Protein AF-A0A380P8I9-F1 (afdb_monomer_lite)

Organism: Weissella viridescens (NCBI:txid1629)

Secondary structure (DSSP, 8-state):
-EEPPPPBSSS---HHHHHHHHHHHHHHHHHHHTT----EE-EEB--SHHHHHHHHHTT--HHHH-HHHHHHHH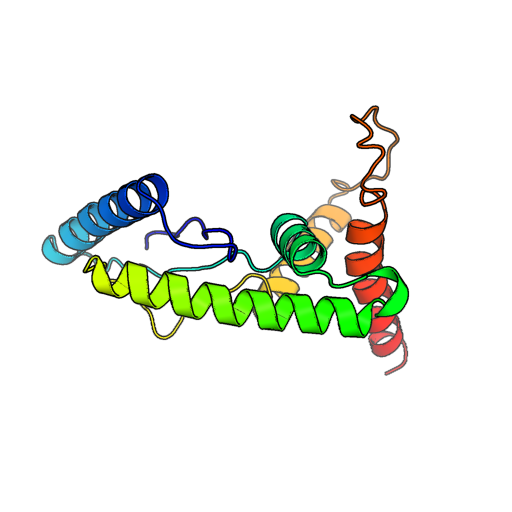HHHHHHHHHHHHHHHHHTT-----SS-EETTSHHHHHHHHHHHHHHHHTT------------TT---TTHHHHHHHHHHHHHHHHHS--

Structure (mmCIF, N/CA/C/O backbone):
data_AF-A0A380P8I9-F1
#
_entry.id   AF-A0A380P8I9-F1
#
loop_
_atom_site.group_PDB
_atom_site.id
_atom_site.type_symbol
_atom_site.label_atom_id
_atom_site.label_alt_id
_atom_site.label_comp_id
_atom_site.label_asym_id
_atom_site.label_entity_id
_atom_site.label_seq_id
_atom_site.pdbx_PDB_ins_code
_atom_site.Cartn_x
_atom_site.Cartn_y
_atom_site.Cartn_z
_atom_site.occupancy
_atom_site.B_iso_or_equiv
_atom_site.auth_seq_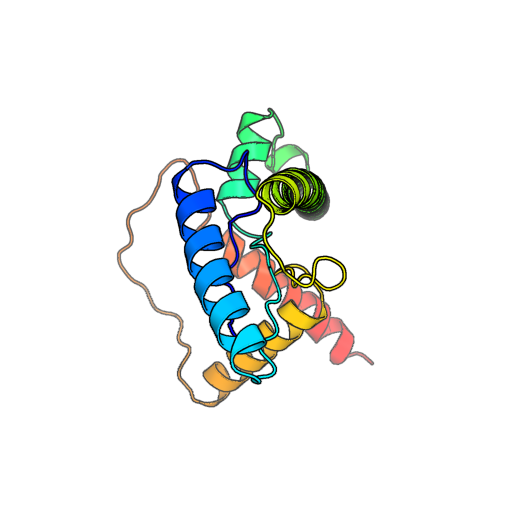id
_atom_site.auth_comp_id
_atom_site.auth_asym_id
_atom_site.auth_atom_id
_atom_site.pdbx_PDB_model_num
ATOM 1 N N . MET A 1 1 ? -16.603 -5.315 6.742 1.00 71.06 1 MET A N 1
ATOM 2 C CA . MET A 1 1 ? -15.183 -5.166 6.355 1.00 71.06 1 MET A CA 1
ATOM 3 C C . MET A 1 1 ? -15.043 -3.943 5.462 1.00 71.06 1 MET A C 1
ATOM 5 O O . MET A 1 1 ? -15.835 -3.817 4.534 1.00 71.06 1 MET A O 1
ATOM 9 N N . LEU A 1 2 ? -14.103 -3.036 5.757 1.00 82.81 2 LEU A N 1
ATOM 10 C CA . LEU A 1 2 ? -13.806 -1.871 4.912 1.00 82.81 2 LEU A CA 1
ATOM 11 C C . LEU A 1 2 ? -12.517 -2.145 4.129 1.00 82.81 2 LEU A C 1
ATOM 13 O O . LEU A 1 2 ? -11.456 -2.304 4.730 1.00 82.81 2 LEU A O 1
ATOM 17 N N . HIS A 1 3 ? -12.610 -2.204 2.798 1.00 82.06 3 HIS A N 1
ATOM 18 C CA . HIS A 1 3 ? -11.437 -2.356 1.939 1.00 82.06 3 HIS A CA 1
ATOM 19 C C . HIS A 1 3 ? -10.706 -1.022 1.804 1.00 82.06 3 HIS A C 1
ATOM 21 O O . HIS A 1 3 ? -11.264 -0.022 1.348 1.00 82.06 3 HIS A O 1
ATOM 27 N N . ASP A 1 4 ? -9.444 -1.006 2.215 1.00 83.31 4 ASP A N 1
ATOM 28 C CA . ASP A 1 4 ? -8.577 0.141 2.021 1.00 83.31 4 ASP A CA 1
ATOM 29 C C . ASP A 1 4 ? -8.205 0.278 0.542 1.00 83.31 4 ASP A C 1
ATOM 31 O O . ASP A 1 4 ? -7.869 -0.709 -0.096 1.00 83.31 4 ASP A O 1
ATOM 35 N N . GLY A 1 5 ? -8.238 1.494 0.001 1.00 84.62 5 GLY A N 1
ATOM 36 C CA . GLY A 1 5 ? -7.550 1.809 -1.252 1.00 84.62 5 GLY A CA 1
ATOM 37 C C . GLY A 1 5 ? -6.067 2.024 -0.943 1.00 84.62 5 GLY A C 1
ATOM 38 O O . GLY A 1 5 ? -5.781 2.934 -0.157 1.00 84.62 5 GLY A O 1
ATOM 39 N N . PRO A 1 6 ? -5.149 1.216 -1.496 1.00 85.12 6 PRO A N 1
ATOM 40 C CA . PRO A 1 6 ? -3.768 1.203 -1.041 1.00 85.12 6 PRO A CA 1
ATOM 41 C C . PRO A 1 6 ? -3.042 2.478 -1.503 1.00 85.12 6 PRO A C 1
ATOM 43 O O . PRO A 1 6 ? -3.009 2.740 -2.708 1.00 85.12 6 PRO A O 1
ATOM 46 N N . PRO A 1 7 ? -2.457 3.300 -0.609 1.00 85.94 7 PRO A N 1
ATOM 47 C CA . PRO A 1 7 ? -1.542 4.361 -1.022 1.00 85.94 7 PRO A CA 1
ATOM 48 C C . PRO A 1 7 ? -0.354 3.803 -1.813 1.00 85.94 7 PRO A C 1
ATOM 50 O O . PRO A 1 7 ? 0.142 2.707 -1.541 1.00 85.94 7 PRO A O 1
ATOM 53 N N . TYR A 1 8 ? 0.148 4.592 -2.763 1.00 84.75 8 TYR A N 1
ATOM 54 C CA . TYR A 1 8 ? 1.414 4.284 -3.421 1.00 84.75 8 TYR A CA 1
ATOM 55 C C . TYR A 1 8 ? 2.556 4.349 -2.403 1.00 84.75 8 TYR A C 1
ATOM 57 O O . TYR A 1 8 ? 2.703 5.338 -1.678 1.00 84.75 8 TYR A O 1
ATOM 65 N N . ALA A 1 9 ? 3.409 3.325 -2.395 1.00 83.12 9 ALA A N 1
ATOM 66 C CA . ALA A 1 9 ? 4.613 3.254 -1.570 1.00 83.12 9 ALA A CA 1
ATOM 67 C C . ALA A 1 9 ? 5.721 4.172 -2.124 1.00 83.12 9 ALA A C 1
ATOM 69 O O . ALA A 1 9 ? 6.798 3.729 -2.525 1.00 83.12 9 ALA A O 1
ATOM 70 N N . ASN A 1 10 ? 5.431 5.471 -2.200 1.00 83.12 10 ASN A N 1
ATOM 71 C CA . ASN A 1 10 ? 6.309 6.490 -2.744 1.00 83.12 10 ASN A CA 1
ATOM 72 C C . ASN A 1 10 ? 6.212 7.790 -1.935 1.00 83.12 10 ASN A C 1
ATOM 74 O O . ASN A 1 10 ? 5.237 8.530 -2.053 1.00 83.12 10 ASN A O 1
ATOM 78 N N . GLY A 1 11 ? 7.272 8.096 -1.190 1.00 84.56 11 GLY A N 1
ATOM 79 C CA . GLY A 1 11 ? 7.432 9.359 -0.485 1.00 84.56 11 GLY A CA 1
ATOM 80 C C . GLY A 1 11 ? 6.651 9.434 0.826 1.00 84.56 11 GLY A C 1
ATOM 81 O O . GLY A 1 11 ? 6.002 8.480 1.261 1.00 84.56 11 GLY A O 1
ATOM 82 N N . ASN A 1 12 ? 6.740 10.605 1.454 1.00 89.44 12 ASN A N 1
ATOM 83 C CA . ASN A 1 12 ? 6.128 10.882 2.750 1.00 89.44 12 ASN A CA 1
ATOM 84 C C . ASN A 1 12 ? 4.608 11.049 2.629 1.00 89.44 12 ASN A C 1
ATOM 86 O O . ASN A 1 12 ? 4.092 11.471 1.588 1.00 89.44 12 ASN A O 1
ATOM 90 N N . ILE A 1 13 ? 3.889 10.780 3.722 1.00 92.12 13 ILE A N 1
ATOM 91 C CA . ILE A 1 13 ? 2.460 11.085 3.779 1.00 92.12 13 ILE A CA 1
ATOM 92 C C . ILE A 1 13 ? 2.229 12.605 3.729 1.00 92.12 13 ILE A C 1
ATOM 94 O O . ILE A 1 13 ? 3.077 13.406 4.113 1.00 92.12 13 ILE A O 1
ATOM 98 N N . HIS A 1 14 ? 1.052 13.008 3.258 1.00 92.38 14 HIS A N 1
ATOM 99 C CA . HIS A 1 14 ? 0.641 14.410 3.168 1.00 92.38 14 HIS A CA 1
ATOM 100 C C . HIS A 1 14 ? -0.812 14.545 3.625 1.00 92.38 14 HIS A C 1
ATOM 102 O O . HIS A 1 14 ? -1.485 13.539 3.858 1.00 92.38 14 HIS A O 1
ATOM 108 N N . ILE A 1 15 ? -1.342 15.768 3.688 1.00 93.31 15 ILE A N 1
ATOM 109 C CA . ILE A 1 15 ? -2.686 16.023 4.230 1.00 93.31 15 ILE A CA 1
ATOM 110 C C . ILE A 1 15 ? -3.792 15.213 3.535 1.00 93.31 15 ILE A C 1
ATOM 112 O O . ILE A 1 15 ? -4.662 14.671 4.202 1.00 93.31 15 ILE A O 1
ATOM 116 N N . GLY A 1 16 ? -3.711 15.022 2.213 1.00 92.62 16 GLY A N 1
ATOM 117 C CA . GLY A 1 16 ? -4.631 14.136 1.485 1.00 92.62 16 GLY A CA 1
ATOM 118 C C . GLY A 1 16 ? -4.617 12.672 1.961 1.00 92.62 16 GLY A C 1
ATOM 119 O O . GLY A 1 16 ? -5.678 12.063 2.084 1.00 92.62 16 GLY A O 1
ATOM 120 N N . HIS A 1 17 ? -3.445 12.119 2.295 1.00 93.25 17 HIS A N 1
ATOM 121 C CA . HIS A 1 17 ? -3.340 10.782 2.886 1.00 93.25 17 HIS A CA 1
ATOM 122 C C . HIS A 1 17 ? -3.971 10.741 4.281 1.00 93.25 17 HIS A C 1
ATOM 124 O O . HIS A 1 17 ? -4.727 9.819 4.584 1.00 93.25 17 HIS A O 1
ATOM 130 N N . ALA A 1 18 ? -3.693 11.755 5.107 1.00 92.62 18 ALA A N 1
ATOM 131 C CA . ALA A 1 18 ? -4.261 11.866 6.446 1.00 92.62 18 ALA A CA 1
ATOM 132 C C . ALA A 1 18 ? -5.792 11.946 6.388 1.00 92.62 18 ALA A C 1
ATOM 134 O O 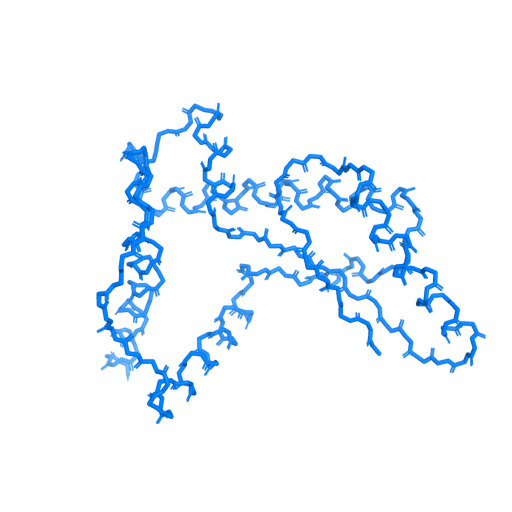. ALA A 1 18 ? -6.467 11.137 7.017 1.00 92.62 18 ALA A O 1
ATOM 135 N N . MET A 1 19 ? -6.337 12.839 5.557 1.00 94.25 19 MET A N 1
ATOM 136 C CA . MET A 1 19 ? -7.777 12.989 5.348 1.00 94.25 19 MET A CA 1
ATOM 137 C C . MET A 1 19 ? -8.428 11.660 4.948 1.00 94.25 19 MET A C 1
ATOM 139 O O . MET A 1 19 ? -9.377 11.227 5.592 1.00 94.25 19 MET A O 1
ATOM 143 N N . ASN A 1 20 ? -7.883 10.963 3.943 1.00 93.00 20 ASN A N 1
ATOM 144 C CA . ASN A 1 20 ? -8.436 9.686 3.490 1.00 93.00 20 ASN A CA 1
ATOM 145 C C . ASN A 1 20 ? -8.489 8.630 4.604 1.00 93.00 20 ASN A C 1
ATOM 147 O O . ASN A 1 20 ? -9.493 7.932 4.756 1.00 93.00 20 ASN A O 1
ATOM 151 N N . LYS A 1 21 ? -7.402 8.496 5.368 1.00 92.88 21 LYS A N 1
ATOM 152 C CA . LYS A 1 21 ? -7.289 7.463 6.396 1.00 92.88 21 LYS A CA 1
ATOM 153 C C . LYS A 1 21 ? -8.098 7.784 7.645 1.00 92.88 21 LYS A C 1
ATOM 155 O O . LYS A 1 21 ? -8.751 6.886 8.164 1.00 92.88 21 LYS A O 1
ATOM 160 N N . ILE A 1 22 ? -8.112 9.043 8.080 1.00 94.81 22 ILE A N 1
ATOM 161 C CA . ILE A 1 22 ? -8.911 9.493 9.226 1.00 94.81 22 ILE A CA 1
ATOM 162 C C . ILE A 1 22 ? -10.402 9.301 8.933 1.00 94.81 22 ILE A C 1
ATOM 164 O O . ILE A 1 22 ? -11.120 8.764 9.769 1.00 94.81 22 ILE A O 1
ATOM 168 N N . SER A 1 23 ? -10.878 9.647 7.730 1.00 95.06 23 SER A N 1
ATOM 169 C CA . SER A 1 23 ? -12.284 9.420 7.366 1.00 95.06 23 SER A CA 1
ATOM 170 C C . SER A 1 23 ? -12.679 7.940 7.435 1.00 95.06 23 SER A C 1
ATOM 172 O O . SER A 1 23 ? -13.758 7.617 7.929 1.00 95.06 23 SER A O 1
ATOM 174 N N . LYS A 1 24 ? -11.809 7.028 6.982 1.00 94.12 24 LYS A N 1
ATOM 175 C CA . LYS A 1 24 ? -12.044 5.577 7.095 1.00 94.12 24 LYS A CA 1
ATOM 176 C C . LYS A 1 24 ? -12.038 5.113 8.551 1.00 94.12 24 LYS A C 1
ATOM 178 O O . LYS A 1 24 ? -12.907 4.335 8.936 1.00 94.12 24 LYS A O 1
ATOM 183 N N . ASP A 1 25 ? -11.096 5.610 9.347 1.00 95.25 25 ASP A N 1
ATOM 184 C CA . ASP A 1 25 ? -10.963 5.282 10.768 1.00 95.25 25 ASP A CA 1
ATOM 185 C C . ASP A 1 25 ? -12.208 5.692 11.570 1.00 95.25 25 ASP A C 1
ATOM 187 O O . ASP A 1 25 ? -12.736 4.883 12.328 1.00 95.25 25 ASP A O 1
ATOM 191 N N . ILE A 1 26 ? -12.762 6.888 11.323 1.00 95.62 26 ILE A N 1
ATOM 192 C CA . ILE A 1 26 ? -14.023 7.343 11.938 1.00 95.62 26 ILE A CA 1
ATOM 193 C C . ILE A 1 26 ? -15.157 6.344 11.667 1.00 95.62 26 ILE A C 1
ATOM 195 O O . ILE A 1 26 ? -15.867 5.944 12.591 1.00 95.62 26 ILE A O 1
ATOM 199 N N . ILE A 1 27 ? -15.316 5.905 10.414 1.00 94.94 27 ILE A N 1
ATOM 200 C CA . ILE A 1 27 ? -16.372 4.959 10.018 1.00 94.94 27 ILE A CA 1
ATOM 201 C C . ILE A 1 27 ? -16.173 3.601 10.699 1.00 94.94 27 ILE A C 1
ATOM 203 O O . ILE A 1 27 ? -17.129 3.021 11.219 1.00 94.94 27 ILE A O 1
ATOM 207 N N . VAL A 1 28 ? -14.941 3.091 10.693 1.00 94.81 28 VAL A N 1
ATOM 208 C CA . VAL A 1 28 ? -14.590 1.798 11.292 1.00 94.81 28 VAL A CA 1
ATOM 209 C C . VAL A 1 28 ? -14.846 1.822 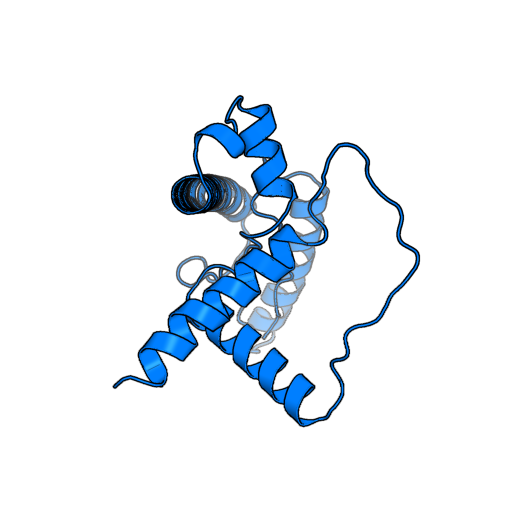12.793 1.00 94.81 28 VAL A C 1
ATOM 211 O O . VAL A 1 28 ? -15.546 0.948 13.298 1.00 94.81 28 VAL A O 1
ATOM 214 N N . ARG A 1 29 ? -14.370 2.854 13.497 1.00 95.50 29 ARG A N 1
ATOM 215 C CA . ARG A 1 29 ? -14.600 3.027 14.937 1.00 95.50 29 ARG A CA 1
ATOM 216 C C . ARG A 1 29 ? -16.080 3.123 15.264 1.00 95.50 29 ARG A C 1
ATOM 218 O O . ARG A 1 29 ? -16.541 2.407 16.146 1.00 95.50 29 ARG A O 1
ATOM 225 N N . TYR A 1 30 ? -16.831 3.938 14.523 1.00 96.31 30 TYR A N 1
ATOM 226 C CA . TYR A 1 30 ? -18.276 4.054 14.705 1.00 96.31 30 TYR A CA 1
ATOM 227 C C . TYR A 1 30 ? -18.975 2.693 14.576 1.00 96.31 30 TYR A C 1
ATOM 229 O O . TYR A 1 30 ? -19.780 2.327 15.434 1.00 96.31 30 TYR A O 1
ATOM 237 N N . LYS A 1 31 ? -18.643 1.904 13.546 1.00 95.88 31 LYS A N 1
ATOM 238 C CA . LYS A 1 31 ? -19.235 0.573 13.349 1.00 95.88 31 LYS A CA 1
ATOM 239 C C . LYS A 1 31 ? -18.821 -0.422 14.431 1.00 95.88 31 LYS A C 1
ATOM 241 O O . LYS A 1 31 ? -19.695 -1.120 14.939 1.00 95.88 31 LYS A O 1
ATOM 246 N N . SER A 1 32 ? -17.552 -0.430 14.829 1.00 94.50 32 SER A N 1
ATOM 247 C CA . SER A 1 32 ? -17.057 -1.261 15.932 1.00 94.50 32 SER A CA 1
ATOM 248 C C . SER A 1 32 ? -17.759 -0.939 17.254 1.00 94.50 32 SER A C 1
ATOM 250 O O . SER A 1 32 ? -18.225 -1.842 17.940 1.00 94.50 32 SER A O 1
ATOM 252 N N . MET A 1 33 ? -17.922 0.347 17.580 1.00 95.94 33 MET A N 1
ATOM 253 C CA . MET A 1 33 ? -18.649 0.795 18.777 1.00 95.94 33 MET A CA 1
ATOM 254 C C . MET A 1 33 ? -20.156 0.514 18.702 1.00 95.94 33 MET A C 1
ATOM 256 O O . MET A 1 33 ? -20.800 0.363 19.733 1.00 95.94 33 MET A O 1
ATOM 260 N N . SER A 1 34 ? -20.716 0.399 17.496 1.00 96.94 34 SER A N 1
ATOM 261 C CA . SER A 1 34 ? -22.122 0.034 17.269 1.00 96.94 34 SER A CA 1
ATOM 262 C C . SER A 1 34 ? -22.371 -1.485 17.293 1.00 96.94 34 SER A C 1
ATOM 264 O O . SER A 1 34 ? -23.436 -1.929 16.872 1.00 96.94 34 SER A O 1
ATOM 266 N N . GLY A 1 35 ? -21.392 -2.291 17.724 1.00 95.62 35 GLY A N 1
ATOM 267 C CA . GLY A 1 35 ? -21.517 -3.747 17.854 1.00 95.62 35 GLY A CA 1
ATOM 268 C C . GLY A 1 35 ? -21.213 -4.554 16.587 1.00 95.62 35 GLY A C 1
ATOM 269 O O . GLY A 1 35 ? -21.425 -5.764 16.577 1.00 95.62 35 GLY A O 1
ATOM 270 N N . TYR A 1 36 ? -20.711 -3.931 15.515 1.00 95.50 36 TYR A N 1
ATOM 271 C CA . TYR A 1 36 ? -20.339 -4.646 14.289 1.00 95.50 36 TYR A CA 1
ATOM 272 C C . TYR A 1 36 ? -18.872 -5.078 14.315 1.00 95.50 36 TYR A C 1
ATOM 274 O O . TYR A 1 36 ? -17.992 -4.311 14.693 1.00 95.50 36 TYR A O 1
ATOM 282 N N . TYR A 1 37 ? -18.574 -6.262 13.774 1.00 93.31 37 TYR A N 1
ATOM 283 C CA . TYR A 1 37 ? -17.198 -6.632 13.446 1.00 93.31 37 TYR A CA 1
ATOM 284 C C . TYR A 1 37 ? -16.731 -5.879 12.186 1.00 93.31 37 TYR A C 1
ATOM 286 O O . TYR A 1 37 ? -17.072 -6.238 11.053 1.00 93.31 37 TYR A O 1
ATOM 294 N N . ALA A 1 38 ? -15.971 -4.798 12.378 1.00 93.25 38 ALA A N 1
ATOM 295 C CA . ALA A 1 38 ? -15.494 -3.923 11.308 1.00 93.25 38 ALA A CA 1
ATOM 296 C C . ALA A 1 38 ? -13.955 -3.949 11.185 1.00 93.25 38 ALA A C 1
ATOM 298 O O . ALA A 1 38 ? -13.293 -3.013 11.622 1.00 93.25 38 ALA A O 1
ATOM 299 N N . PRO A 1 39 ? -13.356 -4.989 10.571 1.00 91.56 39 PRO A N 1
ATOM 300 C CA . PRO A 1 39 ? -11.914 -5.020 10.347 1.00 91.56 39 PRO A CA 1
ATOM 301 C C . PRO A 1 39 ? -11.498 -3.982 9.297 1.00 91.56 39 PRO A C 1
ATOM 303 O O . PRO A 1 39 ? -12.172 -3.814 8.268 1.00 91.56 39 PRO A O 1
ATOM 306 N N . PHE A 1 40 ? -10.364 -3.328 9.557 1.00 93.19 40 PHE A N 1
ATOM 307 C CA . PHE A 1 40 ? -9.701 -2.396 8.651 1.00 93.19 40 PHE A CA 1
ATOM 308 C C . PHE A 1 40 ? -8.277 -2.874 8.374 1.00 93.19 40 PHE A C 1
ATOM 310 O O . PHE A 1 40 ? -7.399 -2.751 9.223 1.00 93.19 40 PHE A O 1
ATOM 317 N N . VAL A 1 41 ? -8.066 -3.433 7.182 1.00 93.75 41 VAL A N 1
ATOM 318 C CA . VAL A 1 41 ? -6.761 -3.944 6.749 1.00 93.75 41 VAL A CA 1
ATOM 319 C C . VAL A 1 41 ? -6.132 -2.918 5.802 1.00 93.75 41 VAL A C 1
ATOM 321 O O . VAL A 1 41 ? -6.689 -2.678 4.725 1.00 93.75 41 VAL A O 1
ATOM 324 N N . PRO A 1 42 ? -5.015 -2.278 6.183 1.00 93.50 42 PRO A N 1
ATOM 325 C CA . PRO A 1 42 ? -4.319 -1.336 5.329 1.00 93.50 42 PRO A CA 1
ATOM 326 C C . PRO A 1 42 ? -3.567 -2.080 4.222 1.00 93.50 42 PRO A C 1
ATOM 328 O O . PRO A 1 42 ? -3.158 -3.231 4.388 1.00 93.50 42 PRO A O 1
ATOM 331 N N . GLY A 1 43 ? -3.326 -1.403 3.103 1.00 93.44 43 GLY A N 1
ATOM 332 C CA . GLY A 1 43 ? -2.422 -1.938 2.090 1.00 93.44 43 GLY A CA 1
ATOM 333 C C . GLY A 1 43 ? -1.616 -0.886 1.364 1.00 93.44 43 GLY A C 1
ATOM 334 O O . GLY A 1 43 ? -1.786 0.308 1.592 1.00 93.44 43 GLY A O 1
ATOM 335 N N . TRP A 1 44 ? -0.718 -1.344 0.498 1.00 94.00 44 TRP A N 1
ATOM 336 C CA . TRP A 1 44 ? 0.162 -0.476 -0.280 1.00 94.00 44 TRP A CA 1
ATOM 337 C C . TRP A 1 44 ? 0.326 -0.961 -1.709 1.00 94.00 44 TRP A C 1
ATOM 339 O O . TRP A 1 44 ? 0.496 -2.159 -1.963 1.00 94.00 44 TRP A O 1
ATOM 349 N N . ASP A 1 45 ? 0.354 0.002 -2.628 1.00 91.44 45 ASP A N 1
ATOM 350 C CA . ASP A 1 45 ? 0.746 -0.248 -4.002 1.00 91.44 45 ASP A CA 1
ATOM 351 C C . ASP A 1 45 ? 2.261 -0.086 -4.154 1.00 91.44 45 ASP A C 1
ATOM 353 O O . ASP A 1 45 ? 2.834 0.994 -3.987 1.00 91.44 45 ASP A O 1
ATOM 357 N N . THR A 1 46 ? 2.905 -1.213 -4.427 1.00 89.06 46 THR A N 1
ATOM 358 C CA . THR A 1 46 ? 4.359 -1.408 -4.426 1.00 89.06 46 THR A CA 1
ATOM 359 C C . THR A 1 46 ? 4.954 -1.572 -5.823 1.00 89.06 46 THR A C 1
ATOM 361 O O . THR A 1 46 ? 6.159 -1.784 -5.951 1.00 89.06 46 THR A O 1
ATOM 364 N N . HIS A 1 47 ? 4.134 -1.453 -6.870 1.00 85.25 47 HIS A N 1
ATOM 365 C CA . HIS A 1 47 ? 4.557 -1.614 -8.259 1.00 85.25 47 HIS A CA 1
ATOM 366 C C . HIS A 1 47 ? 4.428 -0.310 -9.054 1.00 85.25 47 HIS A C 1
ATOM 368 O O . HIS A 1 47 ? 3.821 0.671 -8.631 1.00 85.25 47 HIS A O 1
ATOM 374 N N . GLY A 1 48 ? 4.987 -0.313 -10.264 1.00 83.69 48 GLY A N 1
ATOM 375 C CA . GLY A 1 48 ? 4.696 0.701 -11.272 1.00 83.69 48 GLY A CA 1
ATOM 376 C C . GLY A 1 48 ? 5.698 1.849 -11.372 1.00 83.69 48 GLY A C 1
ATOM 377 O O . GLY A 1 48 ? 6.740 1.908 -10.719 1.00 83.69 48 GLY A O 1
ATOM 378 N N . LEU A 1 49 ? 5.362 2.772 -12.271 1.00 83.56 49 LEU A N 1
ATOM 379 C CA . LEU A 1 49 ? 6.224 3.869 -12.699 1.00 83.56 49 LEU A CA 1
ATOM 380 C C . LEU A 1 49 ? 6.650 4.838 -11.577 1.00 83.56 49 LEU A C 1
ATOM 382 O O . LEU A 1 49 ? 7.798 5.279 -11.624 1.00 83.56 49 LEU A O 1
ATOM 386 N N . PRO A 1 50 ? 5.808 5.178 -10.578 1.00 84.88 50 PRO A N 1
ATOM 387 C CA . PRO A 1 50 ? 6.202 6.130 -9.539 1.00 84.88 50 PRO A CA 1
ATOM 388 C C . PRO A 1 50 ? 7.455 5.698 -8.763 1.00 84.88 50 PRO A C 1
ATOM 390 O O . PRO A 1 50 ? 8.333 6.523 -8.520 1.00 84.88 50 PRO A O 1
ATOM 393 N N . ILE A 1 51 ? 7.579 4.408 -8.432 1.00 85.31 51 ILE A N 1
ATOM 394 C CA . ILE A 1 51 ? 8.754 3.862 -7.732 1.00 85.31 51 ILE A CA 1
ATOM 395 C C . ILE A 1 51 ? 9.983 3.885 -8.643 1.00 85.31 51 ILE A C 1
ATOM 397 O O . ILE A 1 51 ? 11.060 4.314 -8.229 1.00 85.31 51 ILE A O 1
ATOM 401 N N . GLU A 1 52 ? 9.823 3.489 -9.908 1.00 85.94 52 GLU A N 1
ATOM 402 C CA . GLU A 1 52 ? 10.921 3.518 -10.877 1.00 85.94 52 GLU A CA 1
ATOM 403 C C . GLU A 1 52 ? 11.457 4.939 -11.094 1.00 85.94 52 GLU A C 1
ATOM 405 O O . GLU A 1 52 ? 12.669 5.141 -11.149 1.00 85.94 52 GLU A O 1
ATOM 410 N N . GLN A 1 53 ? 10.572 5.938 -11.157 1.00 86.19 53 GLN A N 1
ATOM 411 C CA . GLN A 1 53 ? 10.964 7.340 -11.278 1.00 86.19 53 GLN A CA 1
ATOM 412 C C . GLN A 1 53 ? 11.742 7.829 -10.055 1.00 86.19 53 GLN A C 1
ATOM 414 O O . GLN A 1 53 ? 12.692 8.591 -10.223 1.00 86.19 53 GLN A O 1
ATOM 419 N N . GLN A 1 54 ? 11.384 7.397 -8.842 1.00 87.00 54 GLN A N 1
ATOM 420 C CA . GLN A 1 54 ? 12.157 7.748 -7.647 1.00 87.00 54 GLN A CA 1
ATOM 421 C C . GLN A 1 54 ? 13.549 7.130 -7.654 1.00 87.00 54 GLN A C 1
ATOM 423 O O . GLN A 1 54 ? 14.513 7.807 -7.308 1.00 87.00 54 GLN A O 1
ATOM 428 N N . LEU A 1 55 ? 13.683 5.876 -8.092 1.00 87.19 55 LEU A N 1
ATOM 429 C CA . LEU A 1 55 ? 14.995 5.248 -8.239 1.00 87.19 55 LEU A CA 1
ATOM 430 C C . LEU A 1 55 ? 15.868 5.993 -9.253 1.00 87.19 55 LEU A C 1
ATOM 432 O O . LEU A 1 55 ? 17.042 6.240 -8.984 1.00 87.19 55 LEU A O 1
ATOM 436 N N . THR A 1 56 ? 15.295 6.403 -10.387 1.00 87.81 56 THR A N 1
ATOM 437 C CA . THR A 1 56 ? 16.013 7.215 -11.379 1.00 87.81 56 THR A CA 1
ATOM 438 C C . THR A 1 56 ? 16.392 8.589 -10.825 1.00 87.81 56 THR A C 1
ATOM 440 O O . THR A 1 56 ? 17.530 9.014 -11.002 1.00 87.81 56 THR A O 1
ATOM 443 N N . LYS A 1 57 ? 15.493 9.262 -10.092 1.00 87.88 57 LYS A N 1
ATOM 444 C CA . LYS A 1 57 ? 15.794 10.532 -9.401 1.00 87.88 57 LYS A CA 1
ATOM 445 C C . LYS A 1 57 ? 16.881 10.378 -8.335 1.00 87.88 57 LYS A C 1
ATOM 447 O O . LYS A 1 57 ? 17.668 11.293 -8.140 1.00 87.88 57 LYS A O 1
ATOM 452 N N . ALA A 1 58 ? 16.969 9.212 -7.699 1.00 86.12 58 ALA A N 1
ATOM 453 C CA . ALA A 1 58 ? 18.039 8.853 -6.771 1.00 86.12 58 ALA A CA 1
ATOM 454 C C . ALA A 1 58 ? 19.362 8.469 -7.474 1.00 86.12 58 ALA A C 1
ATOM 456 O O . ALA A 1 58 ? 20.265 7.928 -6.835 1.00 86.12 58 ALA A O 1
ATOM 457 N N . GLY A 1 59 ? 19.476 8.699 -8.787 1.00 86.75 59 GLY A N 1
ATOM 458 C CA . GLY A 1 59 ? 20.690 8.463 -9.567 1.00 86.75 59 GLY A CA 1
ATOM 459 C C . GLY A 1 59 ? 20.919 7.003 -9.964 1.00 86.75 59 GLY A C 1
ATOM 460 O O . GLY A 1 59 ? 22.026 6.648 -10.365 1.00 86.75 59 GLY A O 1
ATOM 461 N N . LYS A 1 60 ? 19.915 6.123 -9.845 1.00 86.94 60 LYS A N 1
ATOM 462 C CA . LYS A 1 60 ? 20.036 4.726 -10.289 1.00 86.94 60 LYS A CA 1
ATOM 463 C C . LYS A 1 60 ? 19.706 4.608 -11.774 1.00 86.94 60 LYS A C 1
ATOM 465 O O . LYS A 1 60 ? 18.607 4.957 -12.204 1.00 86.94 60 LYS A O 1
ATOM 470 N N . ASP A 1 61 ? 20.632 4.041 -12.543 1.00 85.50 61 ASP A N 1
ATOM 471 C CA . ASP A 1 61 ? 20.406 3.746 -13.956 1.00 85.50 61 ASP A CA 1
ATOM 472 C C . ASP A 1 61 ? 19.810 2.344 -14.152 1.00 85.50 61 ASP A C 1
ATOM 474 O O . ASP A 1 61 ? 20.397 1.317 -13.794 1.00 85.50 61 ASP A O 1
ATOM 478 N N . ARG A 1 62 ? 18.628 2.311 -14.771 1.00 79.88 62 ARG A N 1
ATOM 479 C CA . ARG A 1 62 ? 17.914 1.089 -15.142 1.00 79.88 62 ARG A CA 1
ATOM 480 C C . ARG A 1 62 ? 18.662 0.270 -16.188 1.00 79.88 62 ARG A C 1
ATOM 482 O O . ARG A 1 62 ? 18.635 -0.958 -16.108 1.00 79.88 62 ARG A O 1
ATOM 489 N N . LYS A 1 63 ? 19.289 0.921 -17.176 1.00 81.19 63 LYS A N 1
ATOM 490 C CA . LYS A 1 63 ? 19.976 0.219 -18.270 1.00 81.19 63 LYS A CA 1
ATOM 491 C C . LYS A 1 63 ? 21.225 -0.486 -17.751 1.00 81.19 63 LYS A C 1
ATOM 493 O O . LYS A 1 63 ? 21.403 -1.663 -18.043 1.00 81.19 63 LYS A O 1
ATOM 498 N N . ALA A 1 64 ? 22.015 0.197 -16.924 1.00 85.19 64 ALA A N 1
ATOM 499 C CA . ALA A 1 64 ? 23.208 -0.376 -16.307 1.00 85.19 64 ALA A CA 1
ATOM 500 C C . ALA A 1 64 ? 22.903 -1.500 -15.297 1.00 85.19 64 ALA A C 1
ATOM 502 O O . ALA A 1 64 ? 23.665 -2.456 -15.191 1.00 85.19 64 ALA A O 1
ATOM 503 N N . ALA A 1 65 ? 21.801 -1.412 -14.543 1.00 84.12 65 ALA A N 1
ATOM 504 C CA . ALA A 1 65 ? 21.486 -2.399 -13.505 1.00 84.12 65 ALA A CA 1
ATOM 505 C C . ALA A 1 65 ? 20.952 -3.736 -14.050 1.00 84.12 65 ALA A C 1
ATOM 507 O O . ALA A 1 65 ? 21.125 -4.773 -13.410 1.00 84.12 65 ALA A O 1
ATOM 508 N N . GLY A 1 66 ? 20.282 -3.717 -15.203 1.00 87.44 66 GLY A N 1
ATOM 509 C CA . GLY A 1 66 ? 19.573 -4.872 -15.748 1.00 87.44 66 GLY A CA 1
ATOM 510 C C . GLY A 1 66 ? 18.244 -5.181 -15.028 1.00 87.44 66 GLY A C 1
ATOM 511 O O . GLY A 1 66 ? 18.007 -4.729 -13.903 1.00 87.44 66 GLY A O 1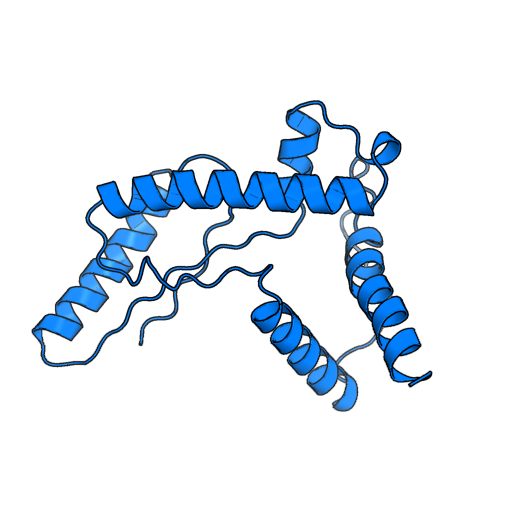
ATOM 512 N N . PRO A 1 67 ? 17.334 -5.961 -15.651 1.00 86.56 67 PRO A N 1
ATOM 513 C CA . PRO A 1 67 ? 15.942 -6.072 -15.198 1.00 86.56 67 PRO A CA 1
ATOM 514 C C . PRO A 1 67 ? 15.765 -6.680 -13.802 1.00 86.56 67 PRO A C 1
ATOM 516 O O . PRO A 1 67 ? 14.953 -6.196 -13.018 1.00 86.56 67 PRO A O 1
ATOM 519 N N . VAL A 1 68 ? 16.518 -7.735 -13.480 1.00 88.38 68 VAL A N 1
ATOM 520 C CA . VAL A 1 68 ? 16.382 -8.464 -12.206 1.00 88.38 68 VAL A CA 1
ATOM 521 C C . VAL A 1 68 ? 16.829 -7.590 -11.036 1.00 88.38 68 VAL A C 1
ATOM 523 O O . VAL A 1 68 ? 16.090 -7.410 -10.068 1.00 88.38 68 VAL A O 1
ATOM 526 N N . LYS A 1 69 ? 18.013 -6.978 -11.154 1.00 88.56 69 LYS A N 1
ATOM 527 C CA . LYS A 1 69 ? 18.555 -6.081 -10.129 1.00 88.56 69 LYS A CA 1
ATOM 528 C C . LYS A 1 69 ? 17.688 -4.835 -9.968 1.00 88.56 69 LYS A C 1
ATOM 530 O O . LYS A 1 69 ? 17.464 -4.400 -8.845 1.00 88.56 69 LYS A O 1
ATOM 535 N N . TRP A 1 70 ? 17.158 -4.295 -11.069 1.00 88.50 70 TRP A N 1
ATOM 536 C CA . TRP A 1 70 ? 16.234 -3.161 -11.034 1.00 88.50 70 TRP A CA 1
ATOM 537 C C . TRP A 1 70 ? 14.965 -3.463 -10.232 1.00 88.50 70 TRP A C 1
ATOM 539 O O . TRP A 1 70 ? 14.605 -2.691 -9.347 1.00 88.50 70 TRP A O 1
ATOM 549 N N . ARG A 1 71 ? 14.328 -4.616 -10.475 1.00 88.00 71 ARG A N 1
ATOM 550 C CA . ARG A 1 71 ? 13.141 -5.048 -9.717 1.00 88.00 71 ARG A CA 1
ATOM 551 C C . ARG A 1 71 ? 13.445 -5.242 -8.236 1.00 88.00 71 ARG A C 1
ATOM 553 O O . ARG A 1 71 ? 12.655 -4.815 -7.403 1.00 88.00 71 ARG A O 1
ATOM 560 N N . LYS A 1 72 ? 14.604 -5.821 -7.906 1.00 90.31 72 LYS A N 1
ATOM 561 C CA . LYS A 1 72 ? 15.038 -5.975 -6.511 1.00 90.31 72 LYS A CA 1
ATOM 562 C C . LYS A 1 72 ? 15.195 -4.617 -5.818 1.00 90.31 72 LYS A C 1
ATOM 564 O O . LYS A 1 72 ? 14.627 -4.418 -4.752 1.00 90.31 72 LYS A O 1
ATOM 569 N N . MET A 1 73 ? 15.867 -3.661 -6.463 1.00 90.50 73 MET A N 1
ATOM 570 C CA . MET A 1 73 ? 16.001 -2.296 -5.936 1.00 90.50 73 MET A CA 1
ATOM 571 C C . MET A 1 73 ? 14.642 -1.601 -5.763 1.00 90.50 73 MET A C 1
ATOM 573 O O . MET A 1 73 ? 14.436 -0.897 -4.777 1.00 90.50 73 MET A O 1
ATOM 577 N N . ALA A 1 74 ? 13.700 -1.803 -6.690 1.00 90.62 74 ALA A N 1
ATOM 578 C CA . ALA A 1 74 ? 12.345 -1.259 -6.578 1.00 90.62 74 ALA A CA 1
ATOM 579 C C . ALA A 1 74 ? 11.573 -1.874 -5.404 1.00 90.62 74 ALA A C 1
ATOM 581 O O . ALA A 1 74 ? 10.940 -1.144 -4.644 1.00 90.62 74 ALA A O 1
ATOM 582 N N . ALA A 1 75 ? 11.679 -3.190 -5.210 1.00 90.38 75 ALA A N 1
ATOM 583 C CA . ALA A 1 75 ? 11.049 -3.887 -4.096 1.00 90.38 75 ALA A CA 1
ATOM 584 C C . ALA A 1 75 ? 11.601 -3.430 -2.735 1.00 90.38 75 ALA A C 1
ATOM 586 O O . ALA A 1 75 ? 10.815 -3.206 -1.815 1.00 90.38 75 ALA A O 1
ATOM 587 N N . GLU A 1 76 ? 12.922 -3.252 -2.629 1.00 92.88 76 GLU A N 1
ATOM 588 C CA . GLU A 1 76 ? 13.600 -2.739 -1.429 1.00 92.88 76 GLU A CA 1
ATOM 589 C C . GLU A 1 76 ? 13.211 -1.284 -1.133 1.00 92.88 76 GLU A C 1
ATOM 591 O O . GLU A 1 76 ? 12.955 -0.917 0.016 1.00 92.88 76 GLU A O 1
ATOM 596 N N . PHE A 1 77 ? 13.124 -0.445 -2.171 1.00 92.00 77 PHE A N 1
ATOM 597 C CA . PHE A 1 77 ? 12.648 0.927 -2.027 1.00 92.00 77 PHE A CA 1
ATOM 598 C C . PHE A 1 77 ? 11.205 0.957 -1.521 1.00 92.00 77 PHE A C 1
ATOM 600 O O . PHE A 1 77 ? 10.913 1.683 -0.571 1.00 92.00 77 PHE A O 1
ATOM 607 N N . ALA A 1 78 ? 10.325 0.137 -2.101 1.00 91.75 78 ALA A N 1
ATOM 608 C CA . ALA A 1 78 ? 8.939 0.025 -1.667 1.00 91.75 78 ALA A CA 1
ATOM 609 C C . ALA A 1 78 ? 8.844 -0.384 -0.189 1.00 91.75 78 ALA A C 1
ATOM 611 O O . ALA A 1 78 ? 8.121 0.260 0.563 1.00 91.75 78 ALA A O 1
ATOM 612 N N . ASP A 1 79 ? 9.627 -1.371 0.266 1.00 93.69 79 ASP A N 1
ATOM 613 C CA . ASP A 1 79 ? 9.632 -1.793 1.678 1.00 93.69 79 ASP A CA 1
ATOM 614 C C . ASP A 1 79 ? 10.013 -0.664 2.630 1.00 93.69 79 ASP A C 1
ATOM 616 O O . ASP A 1 79 ? 9.413 -0.505 3.696 1.00 93.69 79 ASP A O 1
ATOM 620 N N . LYS A 1 80 ? 11.007 0.142 2.246 1.00 94.19 80 LYS A N 1
ATOM 621 C CA . LYS A 1 80 ? 11.408 1.306 3.034 1.00 94.19 80 LYS A CA 1
ATOM 622 C C . LYS A 1 80 ? 10.266 2.318 3.134 1.00 94.19 80 LYS A C 1
ATOM 624 O O . LYS A 1 80 ? 9.980 2.795 4.228 1.00 94.19 80 LYS A O 1
ATOM 629 N N . GLN A 1 81 ? 9.607 2.618 2.016 1.00 93.00 81 GLN A N 1
ATOM 630 C CA . GLN A 1 81 ? 8.499 3.577 1.983 1.00 93.00 81 GLN A CA 1
ATOM 631 C C . GLN A 1 81 ? 7.290 3.082 2.781 1.00 93.00 81 GLN A C 1
ATOM 633 O O . GLN A 1 81 ? 6.734 3.845 3.566 1.00 93.00 81 GLN A O 1
ATOM 638 N N . VAL A 1 82 ? 6.931 1.800 2.654 1.00 94.12 82 VAL A N 1
ATOM 639 C CA . VAL A 1 82 ? 5.858 1.171 3.440 1.00 94.12 82 VAL A CA 1
ATOM 640 C C . VAL A 1 82 ? 6.123 1.342 4.933 1.00 94.12 82 VAL A C 1
ATOM 642 O O . VAL A 1 82 ? 5.238 1.788 5.655 1.00 94.12 82 VAL A O 1
ATOM 645 N N . LYS A 1 83 ? 7.345 1.055 5.401 1.00 94.31 83 LYS A N 1
ATOM 646 C CA . LYS A 1 83 ? 7.711 1.205 6.819 1.00 94.31 83 LYS A CA 1
ATOM 647 C C . LYS A 1 83 ? 7.562 2.645 7.312 1.00 94.31 83 LYS A C 1
ATOM 649 O O . LYS A 1 83 ? 6.979 2.857 8.372 1.00 94.31 83 LYS A O 1
ATOM 654 N N . THR A 1 84 ? 8.056 3.620 6.549 1.00 94.56 84 THR A N 1
ATOM 655 C CA . THR A 1 84 ? 7.938 5.044 6.902 1.00 94.56 84 THR A CA 1
ATOM 656 C C . THR A 1 84 ? 6.475 5.478 6.958 1.00 94.56 84 THR A C 1
ATOM 658 O O . THR A 1 84 ? 6.020 5.966 7.988 1.00 94.56 84 THR A O 1
ATOM 661 N N . GLN A 1 85 ? 5.706 5.216 5.900 1.00 94.62 85 GLN A N 1
ATOM 662 C CA . GLN A 1 85 ? 4.294 5.596 5.842 1.00 94.62 85 GLN A CA 1
ATOM 663 C C . GLN A 1 85 ? 3.463 4.893 6.921 1.00 94.62 85 GLN A C 1
ATOM 665 O O . GLN A 1 85 ? 2.584 5.504 7.520 1.00 94.62 85 GLN A O 1
ATOM 670 N N . MET A 1 86 ? 3.738 3.617 7.198 1.00 94.81 86 MET A N 1
ATOM 671 C CA . MET A 1 86 ? 3.070 2.867 8.260 1.00 94.81 86 MET A CA 1
ATOM 672 C C . MET A 1 86 ? 3.321 3.494 9.632 1.00 94.81 86 MET A C 1
ATOM 674 O O . MET A 1 86 ? 2.381 3.625 10.412 1.00 94.81 86 MET A O 1
ATOM 678 N N . ALA A 1 87 ? 4.558 3.903 9.927 1.00 95.31 87 ALA A N 1
ATOM 679 C CA . ALA A 1 87 ? 4.878 4.595 11.172 1.00 95.31 87 ALA A CA 1
ATOM 680 C C . ALA A 1 87 ? 4.112 5.923 11.289 1.00 95.31 87 ALA A C 1
ATOM 682 O O . ALA A 1 87 ? 3.528 6.205 12.338 1.00 95.31 87 ALA A O 1
ATOM 683 N N . ASP A 1 88 ? 4.038 6.693 10.203 1.00 95.00 88 ASP A N 1
ATOM 684 C CA . ASP A 1 88 ? 3.303 7.957 10.183 1.00 95.00 88 ASP A CA 1
ATOM 685 C C . ASP A 1 88 ? 1.787 7.748 10.357 1.00 95.00 88 ASP A C 1
ATOM 687 O O . ASP A 1 88 ? 1.141 8.461 11.125 1.00 95.00 88 ASP A O 1
ATOM 691 N N . PHE A 1 89 ? 1.200 6.734 9.713 1.00 95.12 89 PHE A N 1
ATOM 692 C CA . PHE A 1 89 ? -0.217 6.409 9.896 1.00 95.12 89 PHE A CA 1
ATOM 693 C C . PHE A 1 89 ? -0.527 5.882 11.304 1.00 95.12 89 PHE A C 1
ATOM 695 O O . PHE A 1 89 ? -1.549 6.257 11.880 1.00 95.12 89 PHE A O 1
ATOM 702 N N . LYS A 1 90 ? 0.362 5.077 11.901 1.00 94.81 90 LYS A N 1
ATOM 703 C CA . LYS A 1 90 ? 0.250 4.685 13.315 1.00 94.81 90 LYS A CA 1
ATOM 704 C C . LYS A 1 90 ? 0.279 5.915 14.226 1.00 94.81 90 LYS A C 1
ATOM 706 O O . LYS A 1 90 ? -0.523 6.007 15.152 1.00 94.81 90 LYS A O 1
ATOM 711 N N . ARG A 1 91 ? 1.141 6.894 13.929 1.00 95.50 91 ARG A N 1
ATOM 712 C CA . ARG A 1 91 ? 1.234 8.160 14.676 1.00 95.50 91 ARG A CA 1
ATOM 713 C C . ARG A 1 91 ? -0.041 9.004 14.586 1.00 95.50 91 ARG A C 1
ATOM 715 O O . ARG A 1 91 ? -0.360 9.698 15.544 1.00 95.50 91 ARG A O 1
ATOM 722 N N . LEU A 1 92 ? -0.787 8.923 13.483 1.00 94.69 92 LEU A N 1
ATOM 723 C CA . LEU A 1 92 ? -2.100 9.570 13.344 1.00 94.69 92 LEU A CA 1
ATOM 724 C C . LEU A 1 92 ? -3.209 8.905 14.182 1.00 94.69 92 LEU A C 1
ATOM 726 O O . LEU A 1 92 ? -4.338 9.386 14.173 1.00 94.69 92 LEU A O 1
ATOM 730 N N . GLY A 1 93 ? -2.917 7.814 14.899 1.00 94.75 93 GLY A N 1
ATOM 731 C CA . GLY A 1 93 ? -3.883 7.139 15.770 1.00 94.75 93 GLY A CA 1
ATOM 732 C C . GLY A 1 93 ? -4.888 6.262 15.024 1.00 94.75 93 GLY A C 1
ATOM 733 O O . GLY A 1 93 ? -5.924 5.906 15.582 1.00 94.75 93 GLY A O 1
ATOM 734 N N . ILE A 1 94 ? -4.601 5.902 13.772 1.00 94.62 94 ILE A N 1
ATOM 735 C CA . ILE A 1 94 ? -5.477 5.057 12.958 1.00 94.62 94 ILE A CA 1
ATOM 736 C C . ILE A 1 94 ? -5.507 3.629 13.531 1.00 94.62 94 ILE A C 1
ATOM 738 O O . ILE A 1 94 ? -4.463 2.999 13.728 1.00 94.62 94 ILE A O 1
ATOM 742 N N . SER A 1 95 ? -6.709 3.102 13.778 1.00 92.00 95 SER A N 1
ATOM 743 C CA . SER A 1 95 ? -6.932 1.736 14.255 1.00 92.00 95 SER A CA 1
ATOM 744 C C . SER A 1 95 ? -7.128 0.797 13.067 1.00 92.00 95 SER A C 1
ATOM 746 O O . SER A 1 95 ? -8.210 0.705 12.494 1.00 92.00 95 SER A O 1
ATOM 748 N N . ALA A 1 96 ? -6.052 0.116 12.680 1.00 93.12 96 ALA A N 1
ATOM 749 C CA . ALA A 1 96 ? -6.025 -0.832 11.573 1.00 93.12 96 ALA A CA 1
ATOM 750 C C . ALA A 1 96 ? -5.213 -2.081 11.950 1.00 93.12 96 ALA A C 1
ATOM 752 O O . ALA A 1 96 ? -4.434 -2.052 12.904 1.00 93.12 96 ALA A O 1
ATOM 753 N N . ASP A 1 97 ? -5.374 -3.161 11.187 1.00 93.75 97 ASP A N 1
ATOM 754 C CA . ASP A 1 97 ? -4.535 -4.357 11.293 1.00 93.75 97 ASP A CA 1
ATOM 755 C C . ASP A 1 97 ? -3.163 -4.087 10.665 1.00 93.75 97 ASP A C 1
ATOM 757 O O . ASP A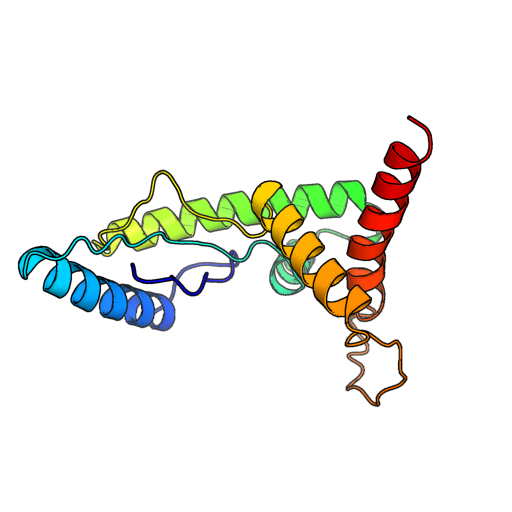 1 97 ? -2.937 -4.261 9.468 1.00 93.75 97 ASP A O 1
ATOM 761 N N . TRP A 1 98 ? -2.248 -3.581 11.482 1.00 93.00 98 TRP A N 1
ATOM 762 C CA . TRP A 1 98 ? -0.904 -3.229 11.040 1.00 93.00 98 TRP A CA 1
ATOM 763 C C . TRP A 1 98 ? 0.035 -4.425 10.893 1.00 93.00 98 TRP A C 1
ATOM 765 O O . TRP A 1 98 ? 1.108 -4.258 10.310 1.00 93.00 98 TRP A O 1
ATOM 775 N N . ASP A 1 99 ? -0.344 -5.581 11.432 1.00 92.44 99 ASP A N 1
ATOM 776 C CA . ASP A 1 99 ? 0.485 -6.785 11.444 1.00 92.44 99 ASP A CA 1
ATOM 777 C C . ASP A 1 99 ? 0.263 -7.616 10.173 1.00 92.44 99 ASP A C 1
ATOM 779 O O . ASP A 1 99 ? 1.193 -8.265 9.690 1.00 92.44 99 ASP A O 1
ATOM 783 N N . HIS A 1 100 ? -0.924 -7.506 9.562 1.00 93.00 100 HIS A N 1
ATOM 784 C CA . HIS A 1 100 ? -1.278 -8.206 8.323 1.00 93.00 100 HIS A CA 1
ATOM 785 C C . HIS A 1 100 ? -1.641 -7.261 7.162 1.00 93.00 100 HIS A C 1
ATOM 787 O O . HIS A 1 100 ? -2.714 -7.394 6.566 1.00 93.00 100 HIS A O 1
ATOM 793 N N . PRO A 1 101 ? -0.770 -6.307 6.777 1.00 93.56 101 PRO A N 1
ATOM 794 C CA . PRO A 1 101 ? -1.052 -5.444 5.644 1.00 93.56 101 PRO A CA 1
ATOM 795 C C . PRO A 1 101 ? -0.952 -6.212 4.323 1.00 93.56 101 PRO A C 1
ATOM 797 O O . PRO A 1 101 ? -0.054 -7.040 4.123 1.00 93.56 101 PRO A O 1
ATOM 800 N N . TYR A 1 102 ? -1.820 -5.880 3.370 1.00 93.00 102 TYR A N 1
ATOM 801 C CA . TYR A 1 102 ? -1.712 -6.441 2.025 1.00 93.00 102 TYR A CA 1
ATOM 802 C C . TYR A 1 102 ? -0.790 -5.571 1.160 1.00 93.00 102 TYR A C 1
ATOM 804 O O . TYR A 1 102 ? -0.882 -4.342 1.144 1.00 93.00 102 TYR A O 1
ATOM 812 N N . LEU A 1 103 ? 0.117 -6.203 0.418 1.00 93.31 103 LEU A N 1
ATOM 813 C CA . LEU A 1 103 ? 1.035 -5.513 -0.492 1.00 93.31 103 LEU A CA 1
ATOM 814 C C . LEU A 1 103 ? 0.863 -6.081 -1.894 1.00 93.31 103 LEU A C 1
ATOM 816 O O . LEU A 1 103 ? 0.828 -7.299 -2.064 1.00 93.31 103 LEU A O 1
ATOM 820 N N . THR A 1 104 ? 0.832 -5.217 -2.908 1.00 91.69 104 THR A N 1
ATOM 821 C CA . THR A 1 104 ? 0.612 -5.666 -4.295 1.00 91.69 104 THR A CA 1
ATOM 822 C C . THR A 1 104 ? 1.716 -6.587 -4.832 1.00 91.69 104 THR A C 1
ATOM 824 O O . THR A 1 104 ? 1.461 -7.364 -5.746 1.00 91.69 104 THR A O 1
ATOM 827 N N . LYS A 1 105 ? 2.916 -6.559 -4.235 1.00 89.81 105 LYS A N 1
ATOM 828 C CA . LYS A 1 105 ? 4.043 -7.460 -4.541 1.00 89.81 105 LYS A CA 1
ATOM 829 C C . LYS A 1 105 ? 4.039 -8.804 -3.811 1.00 89.81 105 LYS A C 1
ATOM 831 O O . LYS A 1 105 ? 4.970 -9.586 -3.987 1.00 89.81 105 LYS A O 1
ATOM 836 N N . GLN A 1 106 ? 3.088 -9.060 -2.912 1.00 91.56 106 GLN A N 1
ATOM 837 C CA . GLN A 1 106 ? 3.025 -10.359 -2.241 1.00 91.56 106 GLN A CA 1
ATOM 838 C C . GLN A 1 106 ? 2.673 -11.446 -3.270 1.00 91.56 106 GLN A C 1
ATOM 840 O O . GLN A 1 106 ? 1.733 -11.249 -4.043 1.00 91.56 106 GLN A O 1
ATOM 845 N N . PRO A 1 107 ? 3.335 -12.621 -3.248 1.00 92.00 107 PRO A N 1
ATOM 846 C CA . PRO A 1 107 ? 3.085 -13.680 -4.231 1.00 92.00 107 PRO A CA 1
ATOM 847 C C . PRO A 1 107 ? 1.616 -14.114 -4.310 1.00 92.00 107 PRO A C 1
ATOM 849 O O . PRO A 1 107 ? 1.109 -14.427 -5.383 1.00 92.00 107 PRO A O 1
ATOM 852 N N . GLN A 1 108 ? 0.910 -14.100 -3.176 1.00 91.50 108 GLN A N 1
ATOM 853 C CA . GLN A 1 108 ? -0.518 -14.421 -3.113 1.00 91.50 108 GLN A CA 1
ATOM 854 C C . GLN A 1 108 ? -1.369 -13.397 -3.879 1.00 91.50 108 GLN A C 1
ATOM 856 O O . GLN A 1 108 ? -2.268 -13.785 -4.624 1.00 91.50 108 GLN A O 1
ATOM 861 N N . TYR A 1 109 ? -1.053 -12.105 -3.746 1.00 91.31 109 TYR A N 1
ATOM 862 C CA . TYR A 1 109 ? -1.745 -11.025 -4.448 1.00 91.31 109 TYR A CA 1
ATOM 863 C C . TYR A 1 109 ? -1.500 -11.106 -5.961 1.00 91.31 109 TYR A C 1
ATOM 865 O O . TYR A 1 109 ? -2.439 -11.041 -6.756 1.00 91.31 109 TYR A O 1
ATOM 873 N N . GLU A 1 110 ? -0.248 -11.327 -6.368 1.00 91.06 110 GLU A N 1
ATOM 874 C CA . GLU A 1 110 ? 0.122 -11.486 -7.780 1.00 91.06 110 GLU A CA 1
ATOM 875 C C . GLU A 1 110 ? -0.532 -12.727 -8.406 1.00 91.06 110 GLU A C 1
ATOM 877 O O . GLU A 1 110 ? -1.026 -12.672 -9.535 1.00 91.06 110 GLU A O 1
ATOM 882 N N . ALA A 1 111 ? -0.616 -13.833 -7.661 1.00 92.62 111 ALA A N 1
ATOM 883 C CA . ALA A 1 111 ? -1.315 -15.033 -8.106 1.00 92.62 111 ALA A CA 1
ATOM 884 C C . ALA A 1 111 ? -2.813 -14.773 -8.339 1.00 92.62 111 ALA A C 1
ATOM 886 O O . ALA A 1 111 ? -3.352 -15.197 -9.364 1.00 92.62 111 ALA A O 1
ATOM 887 N N . GLU A 1 112 ? -3.489 -14.046 -7.443 1.00 93.94 112 GLU A N 1
ATOM 888 C CA . GLU A 1 112 ? -4.891 -13.656 -7.645 1.00 93.94 112 GLU A CA 1
ATOM 889 C C . GLU A 1 112 ? -5.067 -12.731 -8.852 1.00 93.94 112 GLU A C 1
ATOM 891 O O . GLU A 1 112 ? -5.969 -12.935 -9.671 1.00 93.94 112 GLU A O 1
ATOM 896 N N . GLN A 1 113 ? -4.157 -11.774 -9.041 1.00 90.69 113 GLN A N 1
ATOM 897 C CA . GLN A 1 113 ? -4.156 -10.910 -10.219 1.00 90.69 113 GLN A CA 1
ATOM 898 C C . GLN A 1 113 ? -4.038 -11.728 -11.519 1.00 90.69 113 GLN A C 1
ATOM 900 O O . GLN A 1 113 ? -4.782 -11.487 -12.476 1.00 90.69 113 GLN A O 1
ATOM 905 N N . LEU A 1 114 ? -3.164 -12.740 -11.548 1.00 91.75 114 LEU A N 1
ATOM 906 C CA . LEU A 1 114 ? -3.022 -13.658 -12.682 1.00 91.75 114 LEU A CA 1
ATOM 907 C C . LEU A 1 114 ? -4.268 -14.529 -12.893 1.00 91.75 114 LEU A C 1
ATOM 909 O O . LEU A 1 114 ? -4.676 -14.746 -14.036 1.00 91.75 114 LEU A O 1
ATOM 913 N N . ARG A 1 115 ? -4.917 -14.999 -11.820 1.00 94.25 115 ARG A N 1
ATOM 914 C CA . ARG A 1 115 ? -6.172 -15.767 -11.910 1.00 94.25 115 ARG A CA 1
ATOM 915 C C . ARG A 1 115 ? -7.292 -14.937 -12.529 1.00 94.25 115 ARG A C 1
ATOM 917 O O . ARG A 1 115 ? -8.000 -15.435 -13.406 1.00 94.25 115 ARG A O 1
ATOM 924 N N . VAL A 1 116 ? -7.448 -13.680 -12.110 1.00 94.25 116 VAL A N 1
ATOM 925 C CA . VAL A 1 116 ? -8.441 -12.757 -12.682 1.00 94.25 116 VAL A CA 1
ATOM 926 C C . VAL A 1 116 ? -8.142 -12.499 -14.158 1.00 94.25 116 VAL A C 1
ATOM 928 O O . VAL A 1 116 ? -9.038 -12.641 -14.992 1.00 94.25 116 VAL A O 1
ATOM 931 N N . PHE A 1 117 ? -6.881 -12.225 -14.500 1.00 93.12 117 PHE A N 1
ATOM 932 C CA . PHE A 1 117 ? -6.451 -12.063 -15.890 1.00 93.12 117 PHE A CA 1
ATOM 933 C C . PHE A 1 117 ? -6.776 -13.304 -16.737 1.00 93.12 117 PHE A C 1
ATOM 935 O O . PHE A 1 117 ? -7.379 -13.192 -17.804 1.00 93.12 117 PHE A O 1
ATOM 942 N N . GLY A 1 118 ? -6.465 -14.503 -16.237 1.00 92.38 118 GLY A N 1
ATOM 943 C CA . GLY A 1 118 ? -6.779 -15.765 -16.907 1.00 92.38 118 GLY A CA 1
ATOM 944 C C . GLY A 1 118 ? -8.282 -15.986 -17.105 1.00 92.38 118 GLY A C 1
ATOM 945 O O . GLY A 1 118 ? -8.705 -16.413 -18.179 1.00 92.38 118 GLY A O 1
ATOM 946 N N . LYS A 1 119 ? -9.117 -15.648 -16.112 1.00 94.88 119 LYS A N 1
ATOM 947 C CA . LYS A 1 119 ? -10.586 -15.701 -16.238 1.00 94.88 119 LYS A CA 1
ATOM 948 C C . LYS A 1 119 ? -11.096 -14.738 -17.313 1.00 94.88 119 LYS A C 1
ATOM 950 O O . LYS A 1 119 ? -11.962 -15.113 -18.099 1.00 94.88 119 LYS A O 1
ATOM 955 N N . MET A 1 120 ? -10.556 -13.521 -17.376 1.00 93.75 120 MET A N 1
ATOM 956 C CA . MET A 1 120 ? -10.910 -12.543 -18.411 1.00 93.75 120 MET A CA 1
ATOM 957 C C . MET A 1 120 ? -10.482 -13.010 -19.808 1.00 93.75 120 MET A C 1
ATOM 959 O O . MET A 1 120 ? -11.260 -12.882 -20.752 1.00 93.75 120 MET A O 1
ATOM 963 N N . ALA A 1 121 ? -9.295 -13.613 -19.932 1.00 93.00 121 ALA A N 1
ATOM 964 C CA . ALA A 1 121 ? -8.805 -14.184 -21.186 1.00 93.00 121 ALA A CA 1
ATOM 965 C C . ALA A 1 121 ? -9.714 -15.317 -21.683 1.00 93.00 121 ALA A C 1
ATOM 967 O O . ALA A 1 121 ? -10.141 -15.299 -22.833 1.00 93.00 121 ALA A O 1
ATOM 968 N N . LYS A 1 122 ? -10.085 -16.255 -20.799 1.00 93.38 122 LYS A N 1
ATOM 969 C CA . LYS A 1 122 ? -11.001 -17.365 -21.123 1.00 93.38 122 LYS A CA 1
ATOM 970 C C . LYS A 1 122 ? -12.379 -16.888 -21.587 1.00 93.38 122 LYS A C 1
ATOM 972 O O . LYS A 1 122 ? -13.016 -17.556 -22.389 1.00 93.38 122 LYS A O 1
ATOM 977 N N . ARG A 1 123 ? -12.834 -15.734 -21.093 1.00 94.94 123 ARG A N 1
ATOM 978 C CA . ARG A 1 123 ? -14.103 -15.104 -21.487 1.00 94.94 123 ARG A CA 1
ATOM 979 C C . ARG A 1 123 ? -14.005 -14.270 -22.771 1.00 94.94 123 ARG A C 1
ATOM 981 O O . ARG A 1 123 ? -14.980 -13.617 -23.121 1.00 94.94 123 ARG A O 1
ATOM 988 N N . GLY A 1 124 ? -12.846 -14.230 -23.435 1.00 92.81 124 GLY A N 1
ATOM 989 C CA . GLY A 1 124 ? -12.639 -13.425 -24.642 1.00 92.81 124 GLY A CA 1
ATOM 990 C C . GLY A 1 124 ? -12.618 -11.911 -24.396 1.00 92.81 124 GLY A C 1
ATOM 991 O O . GLY A 1 124 ? -12.761 -11.138 -25.334 1.00 92.81 124 GLY A O 1
ATOM 992 N N . LEU A 1 125 ? -12.433 -11.466 -23.146 1.00 92.12 125 LEU A N 1
ATOM 993 C CA . LEU A 1 125 ? -12.438 -10.040 -22.782 1.00 92.12 125 LEU A CA 1
ATOM 994 C C . LEU A 1 125 ? -11.081 -9.354 -23.007 1.00 92.12 125 LEU A C 1
ATOM 996 O O . LEU A 1 125 ? -10.965 -8.142 -22.842 1.00 92.12 125 LEU A O 1
ATOM 1000 N N . ILE A 1 126 ? -10.042 -10.122 -23.342 1.00 90.06 126 ILE A N 1
ATOM 1001 C CA . ILE A 1 126 ? -8.680 -9.627 -23.546 1.00 90.06 126 ILE A CA 1
ATOM 1002 C C . ILE A 1 126 ? -8.320 -9.780 -25.015 1.00 90.06 126 ILE A C 1
ATOM 1004 O O . ILE A 1 126 ? -8.281 -10.887 -25.545 1.00 90.06 126 ILE A O 1
ATOM 1008 N N . TYR A 1 127 ? -7.989 -8.661 -25.649 1.00 87.75 127 TYR A N 1
ATOM 1009 C CA . TYR A 1 127 ? -7.493 -8.621 -27.017 1.00 87.75 127 TYR A CA 1
ATOM 1010 C C . TYR A 1 127 ? -6.308 -7.660 -27.119 1.00 87.75 127 TYR A C 1
ATOM 1012 O O . TYR A 1 127 ? -6.135 -6.748 -26.307 1.00 87.75 127 TYR A O 1
ATOM 1020 N N . ARG A 1 128 ? -5.469 -7.861 -28.136 1.00 85.94 128 ARG A N 1
ATOM 1021 C CA . ARG A 1 128 ? -4.349 -6.971 -28.447 1.00 85.94 128 ARG A CA 1
ATOM 1022 C C . ARG A 1 128 ? -4.730 -6.098 -29.636 1.00 85.94 128 ARG A C 1
ATOM 1024 O O . ARG A 1 128 ? -4.824 -6.589 -30.753 1.00 85.94 128 ARG A O 1
ATOM 1031 N N . GLY A 1 129 ? -4.920 -4.806 -29.391 1.00 84.25 129 GLY A N 1
ATOM 1032 C CA . GLY A 1 129 ? -5.229 -3.814 -30.421 1.00 84.25 129 GLY A CA 1
ATOM 1033 C C . GLY A 1 129 ? -4.156 -2.735 -30.554 1.00 84.25 129 GLY A C 1
ATOM 1034 O O . GLY A 1 129 ? -3.227 -2.642 -29.747 1.00 84.25 129 GLY A O 1
ATOM 1035 N N . LYS A 1 130 ? -4.304 -1.886 -31.572 1.00 80.38 130 LYS A N 1
ATOM 1036 C CA . LYS A 1 130 ? -3.600 -0.604 -31.662 1.00 80.38 130 LYS A CA 1
ATOM 1037 C C . LYS A 1 130 ? -4.570 0.484 -31.223 1.00 80.38 130 LYS A C 1
ATOM 1039 O O . LYS A 1 130 ? -5.693 0.543 -31.701 1.00 80.38 130 LYS A O 1
ATOM 1044 N N . SER A 1 131 ? -4.129 1.331 -30.308 1.00 70.88 131 SER A N 1
ATOM 1045 C CA . SER A 1 131 ? -4.883 2.499 -29.864 1.00 70.88 131 SER A CA 1
ATOM 1046 C C . SER A 1 131 ? -3.922 3.677 -29.783 1.00 70.88 131 SER A C 1
ATOM 1048 O O . SER A 1 131 ? -2.793 3.515 -29.282 1.00 70.88 131 SER A O 1
ATOM 1050 N N . GLN A 1 132 ? -4.355 4.825 -30.316 1.00 72.75 132 GLN A N 1
ATOM 1051 C CA . GLN A 1 132 ? -3.642 6.088 -30.167 1.00 72.75 132 GLN A CA 1
ATOM 1052 C C . GLN A 1 132 ? -3.507 6.383 -28.675 1.00 72.75 132 GLN A C 1
ATOM 1054 O O . GLN A 1 132 ? -4.476 6.393 -27.925 1.00 72.75 132 GLN A O 1
ATOM 1059 N N . SER A 1 133 ? -2.271 6.573 -28.236 1.00 66.00 133 SER A N 1
ATOM 1060 C CA . SER A 1 133 ? -1.959 6.934 -26.859 1.00 66.00 133 SER A CA 1
ATOM 1061 C C . SER A 1 133 ? -0.991 8.092 -26.869 1.00 66.00 133 SER A C 1
ATOM 1063 O O . SER A 1 133 ? -0.087 8.110 -27.708 1.00 66.00 133 SER A O 1
ATOM 1065 N N . PHE A 1 134 ? -1.086 8.962 -25.873 1.00 61.50 134 PHE A N 1
ATOM 1066 C CA . PHE A 1 134 ? -0.068 9.971 -25.621 1.00 61.50 134 PHE A CA 1
ATOM 1067 C C . PHE A 1 134 ? 1.294 9.302 -25.393 1.00 61.50 134 PHE A C 1
ATOM 1069 O O . PHE A 1 134 ? 1.497 8.561 -24.429 1.00 61.50 134 PHE A O 1
ATOM 1076 N N . GLY A 1 135 ? 2.221 9.517 -26.326 1.00 51.19 135 GLY A N 1
ATOM 1077 C CA . GLY A 1 135 ? 3.594 9.046 -26.216 1.00 51.19 135 GLY A CA 1
ATOM 1078 C C . GLY A 1 135 ? 4.395 9.991 -25.329 1.00 51.19 135 GLY A C 1
ATOM 1079 O O . GLY A 1 135 ? 4.647 11.127 -25.712 1.00 51.19 135 GLY A O 1
ATOM 1080 N N . HIS A 1 136 ? 4.814 9.536 -24.150 1.00 51.81 136 HIS A N 1
ATOM 1081 C CA . HIS A 1 136 ? 5.808 10.254 -23.350 1.00 51.81 136 HIS A CA 1
ATOM 1082 C C . HIS A 1 136 ? 7.213 9.912 -23.869 1.00 51.81 136 HIS A C 1
ATOM 1084 O O . HIS A 1 136 ? 7.726 8.825 -23.599 1.00 51.81 136 HIS A O 1
ATOM 1090 N N . GLY A 1 137 ? 7.840 10.836 -24.607 1.00 46.94 137 GLY A N 1
ATOM 1091 C CA . GLY A 1 137 ? 9.142 10.640 -25.271 1.00 46.94 137 GLY A CA 1
ATOM 1092 C C . GLY A 1 137 ? 10.304 10.243 -24.346 1.00 46.94 137 GLY A C 1
ATOM 1093 O O . GLY A 1 137 ? 11.261 9.623 -24.798 1.00 46.94 137 GLY A O 1
ATOM 1094 N N . HIS A 1 138 ? 10.196 10.509 -23.040 1.00 48.78 138 HIS A N 1
ATOM 1095 C CA . HIS A 1 138 ? 11.206 10.134 -22.042 1.00 48.78 138 HIS A CA 1
ATOM 1096 C C . HIS A 1 138 ? 11.038 8.730 -21.443 1.00 48.78 138 HIS A C 1
ATOM 1098 O O . HIS A 1 138 ? 11.937 8.239 -20.762 1.00 48.78 138 HIS A O 1
ATOM 1104 N N . LEU A 1 139 ? 9.903 8.065 -21.666 1.00 46.81 139 LEU A N 1
ATOM 1105 C CA . LEU A 1 139 ? 9.556 6.821 -20.984 1.00 46.81 139 LEU A CA 1
ATOM 1106 C C . LEU A 1 139 ? 8.996 5.820 -21.992 1.00 46.81 139 LEU A C 1
ATOM 1108 O O . LEU A 1 139 ? 7.787 5.672 -22.161 1.00 46.81 139 LEU A O 1
ATOM 1112 N N . ASN A 1 140 ? 9.894 5.073 -22.638 1.00 47.00 140 ASN A N 1
ATOM 1113 C CA . ASN A 1 140 ? 9.539 3.949 -23.506 1.00 47.00 140 ASN A CA 1
ATOM 1114 C C . ASN A 1 140 ? 9.078 2.735 -22.661 1.00 47.00 140 ASN A C 1
ATOM 1116 O O . ASN A 1 140 ? 9.743 1.700 -22.594 1.00 47.00 140 ASN A O 1
ATOM 1120 N N . GLN A 1 141 ? 7.977 2.906 -21.922 1.00 52.03 141 GLN A N 1
ATOM 1121 C CA . GLN A 1 141 ? 7.495 2.003 -20.865 1.00 52.03 141 GLN A CA 1
ATOM 1122 C C . GLN A 1 141 ? 6.260 1.187 -21.278 1.00 52.03 141 GLN A C 1
ATOM 1124 O O . GLN A 1 141 ? 5.997 0.146 -20.676 1.00 52.03 141 GLN A O 1
ATOM 1129 N N . ARG A 1 142 ? 5.525 1.598 -22.328 1.00 44.78 142 ARG A N 1
ATOM 1130 C CA . ARG A 1 142 ? 4.239 0.976 -22.726 1.00 44.78 142 ARG A CA 1
ATOM 1131 C C . ARG A 1 142 ? 4.372 -0.525 -23.030 1.00 44.78 142 ARG A C 1
ATOM 1133 O O . ARG A 1 142 ? 3.455 -1.292 -22.766 1.00 44.78 142 ARG A O 1
ATOM 1140 N N . TRP A 1 143 ? 5.542 -0.955 -23.506 1.00 35.66 143 TRP A N 1
ATOM 1141 C CA . TRP A 1 143 ? 5.861 -2.366 -23.746 1.00 35.66 143 TRP A CA 1
ATOM 1142 C C . TRP A 1 143 ? 6.615 -3.045 -22.605 1.00 35.66 143 TRP A C 1
ATOM 1144 O O . TRP A 1 143 ? 6.637 -4.267 -22.567 1.00 35.66 143 TRP A O 1
ATOM 1154 N N . GLN A 1 144 ? 7.236 -2.310 -21.683 1.00 35.38 144 GLN A N 1
ATOM 1155 C CA . GLN A 1 144 ? 8.117 -2.908 -20.673 1.00 35.38 144 GLN A CA 1
ATOM 1156 C C . GLN A 1 144 ? 7.361 -3.446 -19.458 1.00 35.38 144 GLN A C 1
ATOM 1158 O O . GLN A 1 144 ? 7.799 -4.444 -18.893 1.00 35.38 144 GLN A O 1
ATOM 1163 N N . TRP A 1 145 ? 6.217 -2.858 -19.097 1.00 39.84 145 TRP A N 1
ATOM 1164 C CA . TRP A 1 145 ? 5.349 -3.384 -18.036 1.00 39.84 145 TRP A CA 1
ATOM 1165 C C . TRP A 1 145 ? 4.634 -4.666 -18.484 1.00 39.84 145 TRP A C 1
ATOM 1167 O O . TRP A 1 145 ? 4.729 -5.697 -17.822 1.00 39.84 145 TRP A O 1
ATOM 1177 N N . LEU A 1 146 ? 4.046 -4.645 -19.689 1.00 37.25 146 LEU A N 1
ATOM 1178 C CA . LEU A 1 146 ? 3.487 -5.836 -20.338 1.00 37.25 146 LEU A CA 1
ATOM 1179 C C . LEU A 1 146 ? 4.563 -6.902 -20.573 1.00 37.25 146 LEU A C 1
ATOM 1181 O O . LEU A 1 146 ? 4.335 -8.044 -20.211 1.00 37.25 146 LEU A O 1
ATOM 1185 N N . LYS A 1 147 ? 5.756 -6.562 -21.085 1.00 30.83 147 LYS A N 1
ATOM 1186 C CA . LYS A 1 147 ? 6.855 -7.537 -21.228 1.00 30.83 147 LYS A CA 1
ATOM 1187 C C . LYS A 1 147 ? 7.383 -8.043 -19.890 1.00 30.83 147 LYS A C 1
ATOM 1189 O O . LYS A 1 147 ? 7.754 -9.200 -19.831 1.00 30.83 147 LYS A O 1
ATOM 1194 N N . SER A 1 148 ? 7.422 -7.239 -18.829 1.00 39.28 148 SER A N 1
ATOM 1195 C CA . SER A 1 148 ? 7.916 -7.697 -17.522 1.00 39.28 148 SER A CA 1
ATOM 1196 C C . SER A 1 148 ? 6.944 -8.658 -16.842 1.00 39.28 148 SER A C 1
ATOM 1198 O O . SER A 1 148 ? 7.390 -9.690 -16.352 1.00 39.28 148 SER A O 1
ATOM 1200 N N . ASN A 1 149 ? 5.637 -8.381 -16.892 1.00 39.25 149 ASN A N 1
ATOM 1201 C CA . ASN A 1 149 ? 4.610 -9.266 -16.332 1.00 39.25 149 ASN A CA 1
ATOM 1202 C C . ASN A 1 149 ? 4.288 -10.464 -17.250 1.00 39.25 149 ASN A C 1
ATOM 1204 O O . ASN A 1 149 ? 4.036 -11.559 -16.758 1.00 39.25 149 ASN A O 1
ATOM 1208 N N . ILE A 1 150 ? 4.383 -10.316 -18.579 1.00 38.09 150 ILE A N 1
ATOM 1209 C CA . ILE A 1 150 ? 4.242 -11.433 -19.534 1.00 38.09 150 ILE A CA 1
ATOM 1210 C C . ILE A 1 150 ? 5.526 -12.282 -19.628 1.00 38.09 150 ILE A C 1
ATOM 1212 O O . ILE A 1 150 ? 5.431 -13.485 -19.840 1.00 38.09 150 ILE A O 1
ATOM 1216 N N . MET A 1 151 ? 6.732 -11.738 -19.409 1.00 32.31 151 MET A N 1
ATOM 1217 C CA . MET A 1 151 ? 7.939 -12.577 -19.266 1.00 32.31 151 MET A CA 1
ATOM 1218 C C . MET A 1 151 ? 7.900 -13.406 -17.983 1.00 32.31 151 MET A C 1
ATOM 1220 O O . MET A 1 151 ? 8.382 -14.533 -18.016 1.00 32.31 151 MET A O 1
ATOM 1224 N N . MET A 1 152 ? 7.292 -12.912 -16.892 1.00 37.06 152 MET A N 1
ATOM 1225 C CA . MET A 1 152 ? 7.019 -13.767 -15.726 1.00 37.06 152 MET A CA 1
ATOM 1226 C C . MET A 1 152 ? 6.088 -14.927 -16.093 1.00 37.06 152 MET A C 1
ATOM 1228 O O . MET A 1 152 ? 6.354 -16.060 -15.701 1.00 37.06 152 MET A O 1
ATOM 1232 N N . LEU A 1 153 ? 5.070 -14.682 -16.927 1.00 41.97 153 LEU A N 1
ATOM 1233 C CA . LEU A 1 153 ? 4.237 -15.748 -17.494 1.00 41.97 153 LEU A CA 1
ATOM 1234 C C . LEU A 1 153 ? 5.060 -16.731 -18.338 1.00 41.97 153 LEU A C 1
ATOM 1236 O O . LEU A 1 153 ? 4.897 -17.928 -18.165 1.00 41.97 153 LEU A O 1
ATOM 1240 N N . HIS A 1 154 ? 5.979 -16.271 -19.189 1.00 32.84 154 HIS A N 1
ATOM 1241 C CA . HIS A 1 154 ? 6.781 -17.172 -20.030 1.00 32.84 154 HIS A CA 1
ATOM 1242 C C . HIS A 1 154 ? 7.768 -18.028 -19.219 1.00 32.84 154 HIS A C 1
ATOM 1244 O O . HIS A 1 154 ? 7.978 -19.192 -19.543 1.00 32.84 154 HIS A O 1
ATOM 1250 N N . GLN A 1 155 ? 8.340 -17.488 -18.140 1.00 32.00 155 GLN A N 1
ATOM 1251 C CA . GLN A 1 155 ? 9.309 -18.212 -17.314 1.00 32.00 155 GLN A CA 1
ATOM 1252 C C . GLN A 1 155 ? 8.633 -19.177 -16.321 1.00 32.00 155 GLN A C 1
ATOM 1254 O O . GLN A 1 155 ? 9.178 -20.244 -16.056 1.00 32.00 155 GLN A O 1
ATOM 1259 N N . HIS A 1 156 ? 7.420 -18.869 -15.840 1.00 35.53 156 HIS A N 1
ATOM 1260 C CA . HIS A 1 156 ? 6.636 -19.796 -15.013 1.00 35.53 156 HIS A CA 1
ATOM 1261 C C . HIS A 1 156 ? 5.833 -20.832 -15.814 1.00 35.53 156 HIS A C 1
ATOM 1263 O O . HIS A 1 156 ? 5.740 -21.970 -15.364 1.00 35.53 156 HIS A O 1
ATOM 1269 N N . LEU A 1 157 ? 5.313 -20.512 -17.007 1.00 35.59 157 LEU A N 1
ATOM 1270 C CA . LEU A 1 157 ? 4.690 -21.521 -17.880 1.00 35.59 157 LEU A CA 1
ATOM 1271 C C . LEU A 1 157 ? 5.716 -22.522 -18.424 1.00 35.59 157 LEU A C 1
ATOM 1273 O O . LEU A 1 157 ? 5.396 -23.700 -18.510 1.00 35.59 157 LEU A O 1
ATOM 1277 N N . PHE A 1 158 ? 6.952 -22.099 -18.709 1.00 31.19 158 PHE A N 1
ATOM 1278 C CA . PHE A 1 158 ? 8.011 -23.020 -19.139 1.00 31.19 158 PHE A CA 1
ATOM 1279 C C . PHE A 1 158 ? 8.412 -24.022 -18.042 1.00 31.19 158 PHE A C 1
ATOM 1281 O O . PHE A 1 158 ? 8.727 -25.168 -18.349 1.00 31.19 158 PHE A O 1
ATOM 1288 N N . LEU A 1 159 ? 8.356 -23.623 -16.766 1.00 32.72 159 LEU A N 1
ATOM 1289 C CA . LEU A 1 159 ? 8.612 -24.519 -15.631 1.00 32.72 159 LEU A CA 1
ATOM 1290 C C . LEU A 1 159 ? 7.423 -25.442 -15.313 1.00 32.72 159 LEU A C 1
ATOM 1292 O O . LEU A 1 159 ? 7.636 -26.540 -14.820 1.00 32.72 159 LEU A O 1
ATOM 1296 N N . LEU A 1 160 ? 6.190 -25.027 -15.618 1.00 35.97 160 LEU A N 1
ATOM 1297 C CA . LEU A 1 160 ? 4.979 -25.839 -15.415 1.00 35.97 160 LEU A CA 1
ATOM 1298 C C . LEU A 1 160 ? 4.658 -26.782 -16.588 1.00 35.97 160 LEU A C 1
ATOM 1300 O O . LEU A 1 160 ? 3.832 -27.670 -16.431 1.00 35.97 160 LEU A O 1
ATOM 1304 N N . GLN A 1 161 ? 5.273 -26.586 -17.757 1.00 32.00 161 GLN A N 1
ATOM 1305 C CA . GLN A 1 161 ? 5.124 -27.465 -18.926 1.00 32.00 161 GLN A CA 1
ATOM 1306 C C . GLN A 1 161 ? 6.244 -28.514 -19.053 1.00 32.00 161 GLN A C 1
ATOM 1308 O O . GLN A 1 161 ? 6.152 -29.376 -19.920 1.00 32.00 161 GLN A O 1
ATOM 1313 N N . ASN A 1 162 ? 7.281 -28.448 -18.210 1.00 33.84 162 ASN A N 1
ATOM 1314 C CA . ASN A 1 162 ? 8.411 -29.389 -18.187 1.00 33.84 162 ASN A CA 1
ATOM 1315 C C . ASN A 1 162 ? 8.594 -30.065 -16.809 1.00 33.84 162 ASN A C 1
ATOM 1317 O O . ASN A 1 162 ? 9.713 -30.440 -16.456 1.00 33.84 162 ASN A O 1
ATOM 1321 N N . ALA A 1 163 ? 7.514 -30.189 -16.032 1.00 37.22 163 ALA A N 1
ATOM 1322 C CA . ALA A 1 163 ? 7.444 -30.940 -14.778 1.00 37.22 163 ALA A CA 1
ATOM 1323 C C . ALA A 1 163 ? 6.287 -31.942 -14.836 1.00 37.22 163 ALA A C 1
ATOM 1325 O O . ALA A 1 163 ? 5.244 -31.580 -15.429 1.00 37.22 163 ALA A O 1
#

Radius of gyration: 19.04 Å; chains: 1; bounding box: 45×47×50 Å

pLDDT: mean 80.99, std 20.39, range [30.83, 96.94]

Sequence (163 aa):
MLHDGPPYANGNIHIGHAMNKISKDIIVRYKSMSGYYAPFVPGWDTHGLPIEQQLTKAGKDRKAAGPVKWRKMAAEFADKQVKTQMADFKRLGISADWDHPYLTKQPQYEAEQLRVFGKMAKRGLIYRGKSQSFGHGHLNQRWQWLKSNIMMLHQHLFLLQNA

Foldseek 3Di:
DDEDDAEELADEDDPVNLVRQVVVQVVQVVCVVVVDPRAAAYEYEQDDDRLLVVCVVVVDDDVVCDDVSSVVSSNVSSVVSCVNHLVVSVVSVRDHDSVDHDYCPDPVNLVVVVVVVVVCVVVVNDDDDDDDDDDDVVPPCPVVVVCVSVVVVVVVVVVVVVD

InterPro domains:
  IPR001412 Aminoacyl-tRNA synthetase, class I, conserved site [PS00178] (7-18)
  IPR002300 Aminoacyl-tRNA synthetase, class Ia [PF00133] (2-130)
  IPR014729 Rossmann-like alpha/beta/alpha sandwich fold [G3DSA:3.40.50.620] (1-136)
  IPR050081 Isoleucine--tRNA ligase [PTHR42765] (1-130)